Protein AF-A0A8B6EUF9-F1 (afdb_monomer)

Nearest PDB structures (foldseek):
  5vhs-assembly1_B  TM=6.580E-01  e=1.488E+00  Homo sapiens
  5vhp-assembly1_B  TM=5.170E-01  e=7.524E-01  Homo 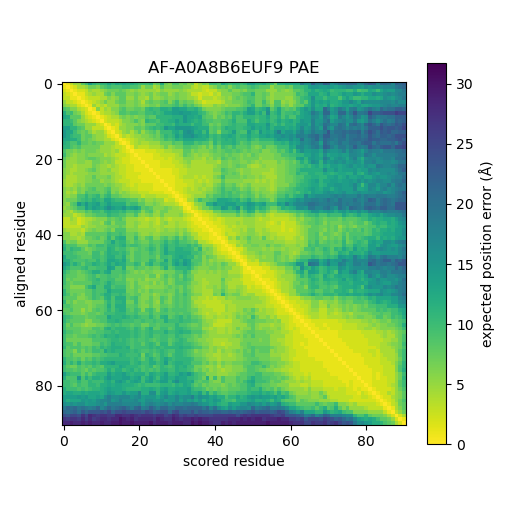sapiens
  5w0t-assembly1_A-2  TM=4.329E-01  e=8.623E-01  Saccharomyces cerevisiae S288C
  2p6r-assembly1_A  TM=5.536E-01  e=9.377E+00  Archaeoglobus fulgidus
  5vhj-assembly1_C  TM=5.083E-01  e=8.759E+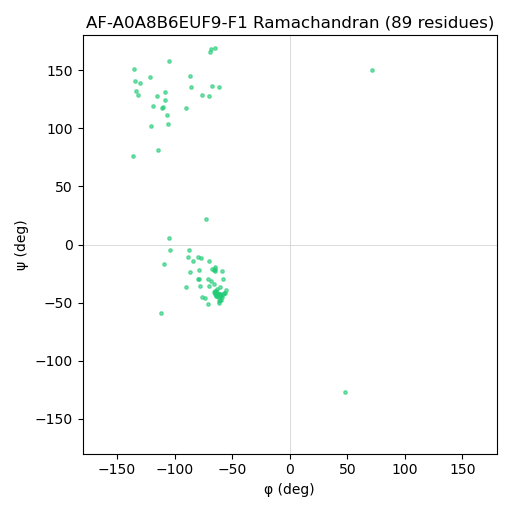00  Homo sapiens

Solvent-accessible surface area (backbone atoms only — not comparable to full-atom values): 5678 Å² total; per-residue (Å²): 104,50,74,50,78,47,43,41,81,72,36,60,84,39,56,81,52,30,60,56,51,50,51,53,52,52,57,52,40,75,69,47,91,58,49,65,48,79,46,79,47,60,97,58,69,82,76,54,51,72,75,55,55,75,70,54,90,79,87,85,85,82,74,84,75,50,73,69,54,47,53,51,50,50,51,52,50,42,42,64,68,46,50,47,49,65,70,64,68,77,125

Radius of gyration: 19.15 Å; Cα contacts (8 Å, |Δi|>4): 48; chains: 1; bounding box: 42×29×57 Å

InterPro domains:
  IPR003959 ATPase, AAA-type, core [PF00004] (14-63)
  IPR027417 P-loop containing nucleoside triphosphate hydrolase [G3DSA:3.40.50.300] (5-80)
  IPR027417 P-loop containing nucleoside triphosphate hydrolase [SSF52540] (15-84)

Mean predicted aligned error: 9.27 Å

Structure (mmCIF, N/CA/C/O backbone):
data_AF-A0A8B6EUF9-F1
#
_entry.id   AF-A0A8B6EUF9-F1
#
loop_
_atom_site.group_PDB
_atom_site.id
_atom_site.type_symbol
_atom_site.label_atom_id
_atom_site.label_alt_id
_atom_site.label_comp_id
_atom_site.label_asym_id
_atom_site.label_entity_id
_atom_site.label_seq_id
_atom_site.pdbx_PDB_ins_code
_atom_site.Cartn_x
_atom_site.Cartn_y
_atom_site.Cartn_z
_atom_site.occupancy
_atom_site.B_iso_or_equiv
_atom_site.auth_seq_id
_atom_site.auth_comp_id
_atom_site.auth_asym_id
_atom_site.auth_atom_id
_atom_site.pdbx_PDB_model_num
ATOM 1 N N . MET A 1 1 ? 16.269 -12.010 4.505 1.00 71.94 1 MET A N 1
ATOM 2 C CA . MET A 1 1 ? 15.423 -11.485 3.427 1.00 71.94 1 MET A CA 1
ATOM 3 C C . MET A 1 1 ? 15.387 -9.990 3.612 1.00 71.94 1 MET A C 1
ATOM 5 O O . MET A 1 1 ? 14.978 -9.532 4.675 1.00 71.94 1 MET A O 1
ATOM 9 N N . ASP A 1 2 ? 15.935 -9.273 2.645 1.00 77.25 2 ASP A N 1
ATOM 10 C CA . ASP A 1 2 ? 16.041 -7.817 2.689 1.00 77.25 2 ASP A CA 1
ATOM 11 C C . ASP A 1 2 ? 14.745 -7.216 2.129 1.00 77.25 2 ASP A C 1
ATOM 13 O O . ASP A 1 2 ? 14.142 -7.808 1.234 1.00 77.25 2 ASP A O 1
ATOM 17 N N . TYR A 1 3 ? 14.281 -6.078 2.652 1.00 78.12 3 TYR A N 1
ATOM 18 C CA . TYR A 1 3 ? 13.082 -5.418 2.130 1.00 78.12 3 TYR A CA 1
ATOM 19 C C . TYR A 1 3 ? 13.278 -3.914 1.980 1.00 78.12 3 TYR A C 1
ATOM 21 O O . TYR A 1 3 ? 14.045 -3.299 2.724 1.00 78.12 3 TYR A O 1
ATOM 29 N N . ALA A 1 4 ? 12.571 -3.323 1.022 1.00 76.00 4 ALA A N 1
ATOM 30 C CA . ALA A 1 4 ? 12.495 -1.881 0.846 1.00 76.00 4 ALA A CA 1
ATOM 31 C C . ALA A 1 4 ? 11.043 -1.460 0.607 1.00 76.00 4 ALA A C 1
ATOM 33 O O . ALA A 1 4 ? 10.294 -2.142 -0.092 1.00 76.00 4 ALA A O 1
ATOM 34 N N . ILE A 1 5 ? 10.661 -0.328 1.195 1.00 78.19 5 ILE A N 1
ATOM 35 C CA . ILE A 1 5 ? 9.362 0.313 0.987 1.00 78.19 5 ILE A CA 1
ATOM 36 C C . ILE A 1 5 ? 9.642 1.650 0.315 1.00 78.19 5 ILE A C 1
ATOM 38 O O . ILE A 1 5 ? 10.469 2.418 0.806 1.00 78.19 5 ILE A O 1
ATOM 42 N N . MET A 1 6 ? 8.971 1.917 -0.798 1.00 76.88 6 MET A N 1
ATOM 43 C CA . MET A 1 6 ? 9.104 3.175 -1.524 1.00 76.88 6 MET A CA 1
ATOM 44 C C . MET A 1 6 ? 7.724 3.701 -1.892 1.00 76.88 6 MET A C 1
ATOM 46 O O . MET A 1 6 ? 6.879 2.963 -2.401 1.00 76.88 6 MET A O 1
ATOM 50 N N . THR A 1 7 ? 7.489 4.983 -1.634 1.00 76.75 7 THR A N 1
ATOM 51 C CA . THR A 1 7 ? 6.215 5.626 -1.948 1.00 76.75 7 THR A CA 1
ATOM 52 C C . THR A 1 7 ? 6.348 6.524 -3.172 1.00 76.75 7 THR A C 1
ATOM 54 O O . THR A 1 7 ? 7.424 7.021 -3.494 1.00 76.75 7 THR A O 1
ATOM 57 N N . GLY A 1 8 ? 5.235 6.807 -3.843 1.00 66.69 8 GLY A N 1
ATOM 58 C CA . GLY A 1 8 ? 5.171 7.755 -4.947 1.00 66.69 8 GLY A CA 1
ATOM 59 C C . GLY A 1 8 ? 5.627 9.154 -4.530 1.00 66.69 8 GLY A C 1
ATOM 60 O O . GLY A 1 8 ? 6.094 9.901 -5.376 1.00 66.69 8 GLY A O 1
ATOM 61 N N . GLY A 1 9 ? 5.574 9.494 -3.235 1.00 64.75 9 GLY A N 1
ATOM 62 C CA . GLY A 1 9 ? 6.163 10.724 -2.698 1.00 64.75 9 GLY A CA 1
ATOM 63 C C . GLY A 1 9 ? 7.695 10.743 -2.742 1.00 64.75 9 GLY A C 1
ATOM 64 O O . GLY A 1 9 ? 8.275 11.805 -2.950 1.00 64.75 9 GLY A O 1
ATOM 65 N N . ASP A 1 10 ? 8.341 9.582 -2.619 1.00 63.56 10 ASP A N 1
ATOM 66 C CA . ASP A 1 10 ? 9.797 9.429 -2.733 1.00 63.56 10 ASP A CA 1
ATOM 67 C C . ASP A 1 10 ? 10.247 9.406 -4.205 1.00 63.56 10 ASP A C 1
ATOM 69 O O . ASP A 1 10 ? 11.341 9.858 -4.538 1.00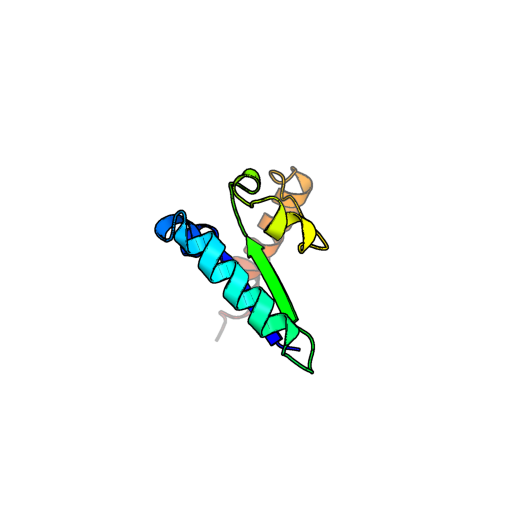 63.56 10 ASP A O 1
ATOM 73 N N . VAL A 1 11 ? 9.381 8.913 -5.100 1.00 63.34 11 VAL A N 1
ATOM 74 C CA . VAL A 1 11 ? 9.668 8.733 -6.536 1.00 63.34 11 VAL A CA 1
ATOM 75 C C . VAL A 1 11 ? 9.301 9.957 -7.379 1.00 63.34 11 VAL A C 1
ATOM 77 O O . VAL A 1 11 ? 10.024 10.291 -8.318 1.00 63.34 11 VAL A O 1
ATOM 80 N N . ALA A 1 12 ? 8.212 10.660 -7.056 1.00 64.25 12 ALA A N 1
ATOM 81 C CA . ALA A 1 12 ? 7.713 11.799 -7.833 1.00 64.25 12 ALA A CA 1
ATOM 82 C C . ALA A 1 12 ? 8.747 12.924 -8.057 1.00 64.25 12 ALA A C 1
ATOM 84 O O . ALA A 1 12 ? 8.812 13.437 -9.177 1.00 64.25 12 ALA A O 1
ATOM 85 N N . PRO A 1 13 ? 9.603 13.297 -7.080 1.00 64.50 13 PRO A N 1
ATOM 86 C CA . PRO A 1 13 ? 10.643 14.306 -7.291 1.00 64.50 13 PRO A CA 1
ATOM 87 C C . PRO A 1 13 ? 11.744 13.850 -8.257 1.00 64.50 13 PRO A C 1
ATOM 89 O O . PRO A 1 13 ? 12.459 14.685 -8.807 1.00 64.50 13 PRO A O 1
ATOM 92 N N . MET A 1 14 ? 11.899 12.538 -8.458 1.00 66.00 14 MET A N 1
ATOM 93 C CA . MET A 1 14 ? 12.977 11.964 -9.261 1.00 66.00 14 MET A CA 1
ATOM 94 C C . MET A 1 14 ? 12.658 11.944 -10.762 1.00 66.00 14 MET A C 1
ATOM 96 O O . MET A 1 14 ? 13.562 11.750 -11.573 1.00 66.00 14 MET A O 1
ATOM 100 N N . GLY A 1 15 ? 11.401 12.150 -11.173 1.00 67.06 15 GLY A N 1
ATOM 101 C CA . GLY A 1 15 ? 11.010 12.202 -12.587 1.00 67.06 15 GLY A CA 1
ATOM 102 C C . GLY A 1 15 ? 11.571 11.029 -13.407 1.00 67.06 15 GLY A C 1
ATOM 103 O O . GLY A 1 15 ? 11.441 9.868 -13.027 1.00 67.06 15 GLY A O 1
ATOM 104 N N . LYS A 1 16 ? 12.262 11.320 -14.518 1.00 66.88 16 LYS A N 1
ATOM 105 C CA . LYS A 1 16 ? 12.913 10.292 -15.361 1.00 66.88 16 LYS A CA 1
ATOM 106 C C . LYS A 1 16 ? 14.062 9.550 -14.657 1.00 66.88 16 LYS A C 1
ATOM 108 O O . LYS A 1 16 ? 14.404 8.435 -15.046 1.00 66.88 16 LYS A O 1
ATOM 113 N N . GLU A 1 17 ? 14.661 10.145 -13.628 1.00 68.75 17 GLU A N 1
ATOM 114 C CA . GLU A 1 17 ? 15.729 9.519 -12.843 1.00 68.75 17 GLU A CA 1
ATOM 115 C C . GLU A 1 17 ? 15.188 8.503 -11.833 1.00 68.75 17 GLU A C 1
ATOM 117 O O . GLU A 1 17 ? 15.914 7.583 -11.460 1.00 68.75 17 GLU A O 1
ATOM 122 N N . GLY A 1 18 ? 13.909 8.605 -11.449 1.00 70.81 18 GLY A N 1
ATOM 123 C CA . GLY A 1 18 ? 13.251 7.649 -10.553 1.00 70.81 18 GLY A CA 1
ATOM 124 C C . GLY A 1 18 ? 13.257 6.239 -11.134 1.00 70.81 18 GLY A C 1
ATOM 125 O O . GLY A 1 18 ? 13.671 5.294 -10.471 1.00 70.81 18 GLY A O 1
ATOM 126 N N . VAL A 1 19 ? 12.938 6.112 -12.423 1.00 69.31 19 VAL A N 1
ATOM 127 C CA . VAL A 1 19 ? 13.003 4.841 -13.167 1.00 69.31 19 VAL A CA 1
ATOM 128 C C . VAL A 1 19 ? 14.431 4.282 -13.188 1.00 69.31 19 VAL A C 1
ATOM 130 O O . VAL A 1 19 ? 14.662 3.104 -12.927 1.00 69.31 19 VAL A O 1
ATOM 133 N N . THR A 1 20 ? 15.426 5.144 -13.413 1.00 73.25 20 THR A N 1
ATOM 134 C CA . THR A 1 20 ? 16.842 4.736 -13.396 1.00 73.25 20 THR A CA 1
ATOM 135 C C . THR A 1 20 ? 17.283 4.256 -12.010 1.00 73.25 20 THR A C 1
ATOM 137 O O . THR A 1 20 ? 18.034 3.287 -11.891 1.00 73.25 20 THR A O 1
ATOM 140 N N . ALA A 1 21 ? 16.830 4.921 -10.946 1.00 75.12 21 ALA A N 1
ATOM 141 C CA . ALA A 1 21 ? 17.110 4.514 -9.575 1.00 75.12 21 ALA A CA 1
ATOM 142 C C . ALA A 1 21 ? 16.449 3.170 -9.241 1.00 75.12 21 ALA A C 1
ATOM 144 O O . ALA A 1 21 ? 17.095 2.304 -8.653 1.00 75.12 21 ALA A O 1
ATOM 145 N N . MET A 1 22 ? 15.215 2.961 -9.701 1.00 76.50 22 MET A N 1
ATOM 146 C CA . MET A 1 22 ? 14.498 1.695 -9.563 1.00 76.50 22 MET A CA 1
ATOM 147 C C . MET A 1 22 ? 15.250 0.5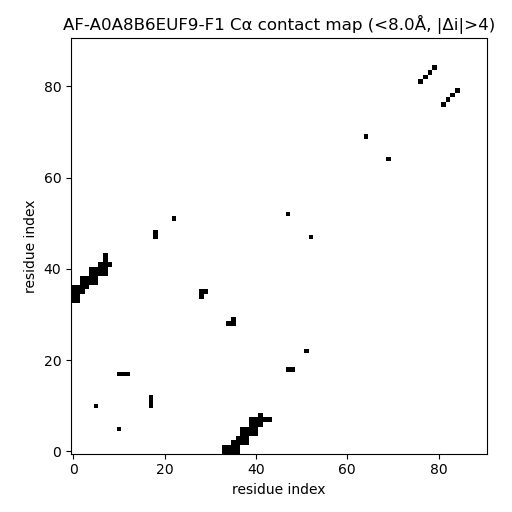41 -10.222 1.00 76.50 22 MET A C 1
ATOM 149 O O . MET A 1 22 ? 15.450 -0.496 -9.591 1.00 76.50 22 MET A O 1
ATOM 153 N N . HIS A 1 23 ? 15.768 0.733 -11.438 1.00 76.88 23 HIS A N 1
ATOM 154 C CA . HIS A 1 23 ? 16.607 -0.277 -12.084 1.00 76.88 23 HIS A CA 1
ATOM 155 C C . HIS A 1 23 ? 17.831 -0.657 -11.245 1.00 76.88 23 HIS A C 1
ATOM 157 O O . HIS A 1 23 ? 18.106 -1.842 -11.090 1.00 76.88 23 HIS A O 1
ATOM 163 N N . LYS A 1 24 ? 18.513 0.314 -10.621 1.00 78.75 24 LYS A N 1
ATOM 164 C CA . LYS A 1 24 ? 19.654 0.025 -9.734 1.00 78.75 24 LYS A CA 1
ATOM 165 C C . LYS A 1 24 ? 19.250 -0.788 -8.504 1.00 78.75 24 LYS A C 1
ATOM 167 O O . LYS A 1 24 ? 20.007 -1.662 -8.090 1.00 78.75 24 LYS A O 1
ATOM 172 N N . VAL A 1 25 ? 18.080 -0.509 -7.925 1.00 79.00 25 VAL A N 1
ATOM 173 C CA . VAL A 1 25 ? 17.547 -1.275 -6.787 1.00 79.00 25 VAL A CA 1
ATOM 174 C C . VAL A 1 25 ? 17.261 -2.716 -7.203 1.00 79.00 25 VAL A C 1
ATOM 176 O O . VAL A 1 25 ? 17.666 -3.634 -6.495 1.00 79.00 25 VAL A O 1
ATOM 179 N N . PHE A 1 26 ? 16.643 -2.930 -8.367 1.00 78.12 26 PHE A N 1
ATOM 180 C CA . PHE A 1 26 ? 16.391 -4.273 -8.896 1.00 78.12 26 PHE A CA 1
ATOM 181 C C . PHE A 1 26 ? 17.678 -5.032 -9.239 1.00 78.12 26 PHE A C 1
ATOM 183 O O . PHE A 1 26 ? 17.800 -6.216 -8.932 1.00 78.12 26 PHE A O 1
ATOM 190 N N . ASP A 1 27 ? 18.659 -4.364 -9.844 1.00 80.81 27 ASP A N 1
ATOM 191 C CA . ASP A 1 27 ? 19.943 -4.987 -10.167 1.00 80.81 27 ASP A CA 1
ATOM 192 C C . ASP A 1 27 ? 20.691 -5.392 -8.891 1.00 80.81 27 ASP A C 1
ATOM 194 O O . ASP A 1 27 ? 21.219 -6.500 -8.808 1.00 80.81 27 ASP A O 1
ATOM 198 N N . TRP A 1 28 ? 20.672 -4.545 -7.858 1.00 80.44 28 TRP A N 1
ATOM 199 C CA . TRP A 1 28 ? 21.205 -4.895 -6.543 1.00 80.44 28 TRP A CA 1
ATOM 200 C C . TRP A 1 28 ? 20.442 -6.062 -5.903 1.00 80.44 28 TRP A C 1
ATOM 202 O O . TRP A 1 28 ? 21.072 -7.004 -5.416 1.00 80.44 28 TRP A O 1
ATOM 212 N N . ALA A 1 29 ? 19.110 -6.048 -5.957 1.00 77.81 29 ALA A N 1
ATOM 213 C CA . ALA A 1 29 ? 18.264 -7.113 -5.425 1.00 77.81 29 ALA A CA 1
ATOM 214 C C . ALA A 1 29 ? 18.610 -8.484 -6.025 1.00 77.81 29 ALA A C 1
ATOM 216 O O . ALA A 1 29 ? 18.742 -9.459 -5.286 1.00 77.81 29 ALA A O 1
ATOM 217 N N . ASN A 1 30 ? 18.868 -8.537 -7.336 1.00 76.50 30 ASN A N 1
ATOM 218 C CA . ASN A 1 30 ? 19.295 -9.750 -8.042 1.00 76.50 30 ASN A CA 1
ATOM 219 C C . ASN A 1 30 ? 20.669 -10.277 -7.597 1.00 76.50 30 ASN A C 1
ATOM 221 O O . ASN A 1 30 ? 20.977 -11.451 -7.798 1.00 76.50 30 ASN A O 1
ATOM 225 N N . THR A 1 31 ? 21.509 -9.437 -6.985 1.00 81.38 31 THR A N 1
ATOM 226 C CA . THR A 1 31 ? 22.798 -9.867 -6.418 1.00 81.38 31 THR A CA 1
ATOM 227 C C . THR A 1 31 ? 22.699 -10.348 -4.965 1.00 81.38 31 THR A C 1
ATOM 229 O O . THR A 1 31 ? 23.661 -10.931 -4.451 1.00 81.38 31 THR A O 1
ATOM 232 N N . SER A 1 32 ? 21.560 -10.141 -4.289 1.00 79.38 32 SER A N 1
ATOM 233 C CA . SER A 1 32 ? 21.364 -10.584 -2.903 1.00 79.38 32 SER A CA 1
ATOM 234 C C . SER A 1 32 ? 21.114 -12.093 -2.829 1.00 79.38 32 SER A C 1
ATOM 236 O O . SER A 1 32 ? 20.229 -12.640 -3.478 1.00 79.38 32 SER A O 1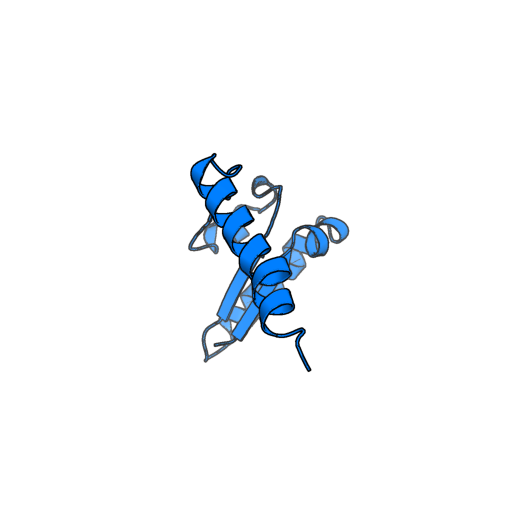
ATOM 238 N N . ARG A 1 33 ? 21.874 -12.789 -1.974 1.00 75.00 33 ARG A N 1
ATOM 239 C CA . ARG A 1 33 ? 21.742 -14.246 -1.756 1.00 75.00 33 ARG A CA 1
ATOM 240 C C . ARG A 1 33 ? 20.581 -14.623 -0.828 1.00 75.00 33 ARG A C 1
ATOM 242 O O . ARG A 1 33 ? 20.275 -15.803 -0.702 1.00 75.00 33 ARG A O 1
ATOM 249 N N . ASN A 1 34 ? 19.968 -13.642 -0.160 1.00 80.00 34 ASN A N 1
ATOM 250 C CA . ASN A 1 34 ? 18.988 -13.852 0.912 1.00 80.00 34 ASN A CA 1
ATOM 251 C C . ASN A 1 34 ? 17.535 -13.579 0.484 1.00 80.00 34 ASN A C 1
ATOM 253 O O . ASN A 1 34 ? 16.645 -13.587 1.343 1.00 80.00 34 ASN A O 1
ATOM 257 N N . GLY A 1 35 ? 17.313 -13.312 -0.808 1.00 73.56 35 GLY A N 1
ATOM 258 C CA . GLY A 1 35 ? 16.040 -12.838 -1.347 1.00 73.56 35 GLY A CA 1
ATOM 259 C C . GLY A 1 35 ? 15.742 -11.385 -0.962 1.00 73.56 35 GLY A C 1
ATOM 260 O O . GLY A 1 35 ? 16.149 -10.911 0.105 1.00 73.56 35 GLY A O 1
ATOM 261 N N . PHE A 1 36 ? 15.016 -10.689 -1.833 1.00 80.94 36 PHE A N 1
ATOM 262 C CA . PHE A 1 36 ? 14.631 -9.292 -1.658 1.00 80.94 36 PHE A CA 1
ATOM 263 C C . PHE A 1 36 ? 13.131 -9.110 -1.895 1.00 80.94 36 PHE A C 1
ATOM 265 O O . PHE A 1 36 ? 12.587 -9.694 -2.828 1.00 80.94 36 PHE A O 1
ATOM 272 N N . MET A 1 37 ? 12.480 -8.298 -1.061 1.00 81.69 37 MET A N 1
ATOM 273 C CA . MET A 1 37 ? 11.073 -7.922 -1.199 1.00 81.69 37 MET A CA 1
ATOM 274 C C . MET A 1 37 ? 10.951 -6.408 -1.372 1.00 81.69 37 MET A C 1
ATOM 276 O O . MET A 1 37 ? 11.340 -5.639 -0.492 1.00 81.69 37 MET A O 1
ATOM 280 N N . LEU A 1 38 ? 10.392 -5.976 -2.499 1.00 79.75 38 LEU A N 1
ATOM 281 C CA . LEU A 1 38 ? 10.157 -4.566 -2.787 1.00 79.75 38 LEU A CA 1
ATOM 282 C C . LEU A 1 38 ? 8.668 -4.261 -2.703 1.00 79.75 38 LEU A C 1
ATOM 284 O O . LEU A 1 38 ? 7.878 -4.870 -3.415 1.00 79.75 38 LEU A O 1
ATOM 288 N N . VAL A 1 39 ? 8.298 -3.295 -1.865 1.00 82.25 39 VAL A N 1
ATOM 289 C CA . VAL A 1 39 ? 6.923 -2.799 -1.775 1.00 82.25 39 VAL A CA 1
ATOM 290 C C . VAL A 1 39 ? 6.884 -1.381 -2.325 1.00 82.25 39 VAL A C 1
ATOM 292 O O . VAL A 1 39 ? 7.524 -0.476 -1.783 1.00 82.25 39 VAL A O 1
ATOM 295 N N . LEU A 1 40 ? 6.124 -1.193 -3.401 1.00 78.44 40 LEU A N 1
ATOM 296 C CA . LEU A 1 40 ? 5.917 0.102 -4.041 1.00 78.44 40 LEU A CA 1
ATOM 297 C C . LEU A 1 40 ? 4.495 0.584 -3.780 1.00 78.44 40 LEU A C 1
ATOM 299 O O . LEU A 1 40 ? 3.539 -0.154 -3.994 1.00 78.44 40 LEU A O 1
ATOM 303 N N . ALA A 1 41 ? 4.358 1.833 -3.349 1.00 81.31 41 ALA A N 1
ATOM 304 C CA . ALA A 1 41 ? 3.064 2.473 -3.149 1.00 81.31 41 ALA A CA 1
ATOM 305 C C . ALA A 1 41 ? 2.971 3.709 -4.043 1.00 81.31 41 ALA A C 1
ATOM 307 O O . ALA A 1 41 ? 3.552 4.737 -3.716 1.00 81.31 41 ALA A O 1
ATOM 308 N N . SER A 1 42 ? 2.260 3.633 -5.169 1.00 75.88 42 SER A N 1
ATOM 309 C CA . SER A 1 42 ? 2.065 4.766 -6.085 1.00 75.88 42 SER A CA 1
ATOM 310 C C . SER A 1 42 ? 0.583 5.070 -6.263 1.00 75.88 42 SER A C 1
ATOM 312 O O . SER A 1 42 ? -0.232 4.159 -6.329 1.00 75.88 42 SER A O 1
ATOM 314 N N . ASN A 1 43 ? 0.254 6.355 -6.402 1.00 75.81 43 ASN A N 1
ATOM 315 C CA . ASN A 1 43 ? -1.081 6.805 -6.809 1.00 75.81 43 ASN A CA 1
ATOM 316 C C . ASN A 1 43 ? -1.231 6.877 -8.343 1.00 75.81 43 ASN A C 1
ATOM 318 O O . ASN A 1 43 ? -2.294 7.244 -8.831 1.00 75.81 43 ASN A O 1
ATOM 322 N N . GLN A 1 44 ? -0.152 6.623 -9.093 1.00 72.31 44 GLN A N 1
ATOM 323 C CA . GLN A 1 44 ? -0.107 6.622 -10.560 1.00 72.31 44 GLN A CA 1
ATOM 324 C C . GLN A 1 44 ? 0.693 5.393 -11.024 1.00 72.31 44 GLN A C 1
ATOM 326 O O . GLN A 1 44 ? 1.886 5.515 -11.326 1.00 72.31 44 GLN A O 1
ATOM 331 N N . PRO A 1 45 ? 0.102 4.186 -10.987 1.00 69.25 45 PRO A N 1
ATOM 332 C CA . PRO A 1 45 ? 0.791 2.959 -11.388 1.00 69.25 45 PRO A CA 1
ATOM 333 C C . PRO A 1 45 ? 1.144 2.940 -12.886 1.00 69.25 45 PRO A C 1
ATOM 335 O O . PRO A 1 45 ? 2.095 2.280 -13.291 1.00 69.25 45 PRO A O 1
ATOM 338 N N . GLU A 1 46 ? 0.459 3.723 -13.720 1.00 69.56 46 GLU A N 1
ATOM 339 C CA . GLU A 1 46 ? 0.686 3.772 -15.171 1.00 69.56 46 GLU A CA 1
ATOM 340 C C . GLU A 1 46 ? 2.022 4.424 -15.554 1.00 69.56 46 GLU A C 1
ATOM 342 O O . GLU A 1 46 ? 2.458 4.329 -16.700 1.00 69.56 46 GLU A O 1
ATOM 347 N N . GLN A 1 47 ? 2.675 5.113 -14.614 1.00 66.19 47 GLN A N 1
ATOM 348 C CA . GLN A 1 47 ? 3.988 5.720 -14.837 1.00 66.19 47 GLN A CA 1
ATOM 349 C C . GLN A 1 47 ? 5.135 4.710 -14.801 1.00 66.19 47 GLN A C 1
ATOM 351 O O . GLN A 1 47 ? 6.258 5.059 -15.178 1.00 66.19 47 GLN A O 1
ATOM 356 N N . PHE A 1 48 ? 4.881 3.478 -14.358 1.00 68.44 48 PHE A N 1
ATOM 357 C CA . PHE A 1 48 ? 5.873 2.421 -14.451 1.00 68.44 48 PHE A CA 1
ATOM 358 C C . PHE A 1 48 ? 6.050 2.019 -15.913 1.00 68.44 48 PHE A C 1
ATOM 360 O O . PHE A 1 48 ? 5.086 1.742 -16.628 1.00 68.44 48 PHE A O 1
ATOM 367 N N . ASP A 1 49 ? 7.298 2.010 -16.377 1.00 72.44 49 ASP A N 1
ATO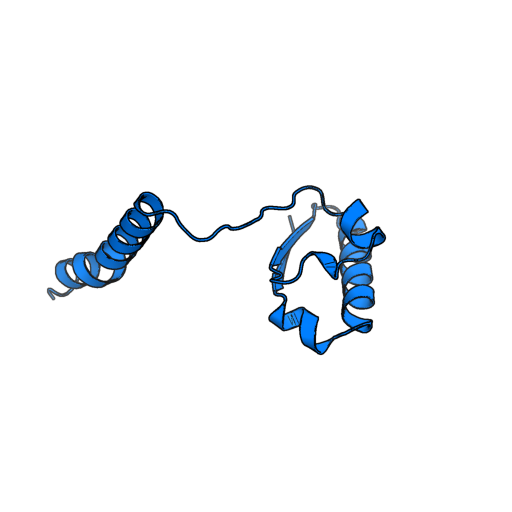M 368 C CA . ASP A 1 49 ? 7.590 1.541 -17.721 1.00 72.44 49 ASP A CA 1
ATOM 369 C C . ASP A 1 49 ? 7.347 0.026 -17.837 1.00 72.44 49 ASP A C 1
ATOM 371 O O . ASP A 1 49 ? 7.129 -0.698 -16.860 1.00 72.44 49 ASP A O 1
ATOM 375 N N . TRP A 1 50 ? 7.351 -0.470 -19.070 1.00 69.19 50 TRP A N 1
ATOM 376 C CA . TRP A 1 50 ? 7.153 -1.889 -19.354 1.00 69.19 50 TRP A CA 1
ATOM 377 C C . TRP A 1 50 ? 8.194 -2.783 -18.653 1.00 69.19 50 TRP A C 1
ATOM 379 O O . TRP A 1 50 ? 7.878 -3.915 -18.308 1.00 69.19 50 TRP A O 1
ATOM 389 N N . ALA A 1 51 ? 9.414 -2.283 -18.424 1.00 68.56 51 ALA A N 1
ATOM 390 C CA . ALA A 1 51 ? 10.518 -3.052 -17.859 1.00 68.56 51 ALA A CA 1
ATOM 391 C C . ALA A 1 51 ? 10.403 -3.209 -16.337 1.00 68.56 51 ALA A C 1
ATOM 393 O O . ALA A 1 51 ? 10.868 -4.206 -15.787 1.00 68.56 51 ALA A O 1
ATOM 394 N N . ILE A 1 52 ? 9.793 -2.237 -15.655 1.00 73.88 52 ILE A N 1
ATOM 395 C CA . ILE A 1 52 ? 9.412 -2.351 -14.248 1.00 73.88 52 ILE A CA 1
ATOM 396 C C . ILE A 1 52 ? 8.202 -3.277 -14.118 1.00 73.88 52 ILE A C 1
ATOM 398 O O . ILE A 1 52 ? 8.234 -4.175 -13.284 1.00 73.88 52 ILE A O 1
ATOM 402 N N . ASN A 1 53 ? 7.179 -3.112 -14.962 1.00 73.31 53 ASN A N 1
ATOM 403 C CA . ASN A 1 53 ? 5.980 -3.956 -14.916 1.00 73.31 53 ASN A CA 1
ATOM 404 C C . ASN A 1 53 ? 6.282 -5.444 -15.161 1.00 73.31 53 ASN A C 1
ATOM 406 O O . ASN A 1 53 ? 5.704 -6.288 -14.491 1.00 73.31 53 ASN A O 1
ATOM 410 N N . ASP A 1 54 ? 7.226 -5.774 -16.048 1.00 77.75 54 ASP A N 1
ATOM 411 C CA . ASP A 1 54 ? 7.667 -7.161 -16.294 1.00 77.75 54 ASP A CA 1
ATOM 412 C C . ASP A 1 54 ? 8.360 -7.809 -15.075 1.00 77.75 54 ASP A C 1
ATOM 414 O O . ASP A 1 54 ? 8.462 -9.029 -14.985 1.00 77.75 54 ASP A O 1
ATOM 418 N N . ARG A 1 55 ? 8.838 -6.997 -14.120 1.00 76.69 55 ARG A N 1
ATOM 419 C CA . ARG A 1 55 ? 9.537 -7.442 -12.900 1.00 76.69 55 ARG A CA 1
ATOM 420 C C . ARG A 1 55 ? 8.675 -7.370 -11.637 1.00 76.69 55 ARG A C 1
ATOM 422 O O . ARG A 1 55 ? 9.162 -7.729 -10.567 1.00 76.69 55 ARG A O 1
ATOM 429 N N . LEU A 1 56 ? 7.452 -6.849 -11.729 1.00 76.62 56 LEU A N 1
ATOM 430 C CA . LEU A 1 56 ? 6.509 -6.810 -10.616 1.00 76.62 56 LEU A CA 1
ATOM 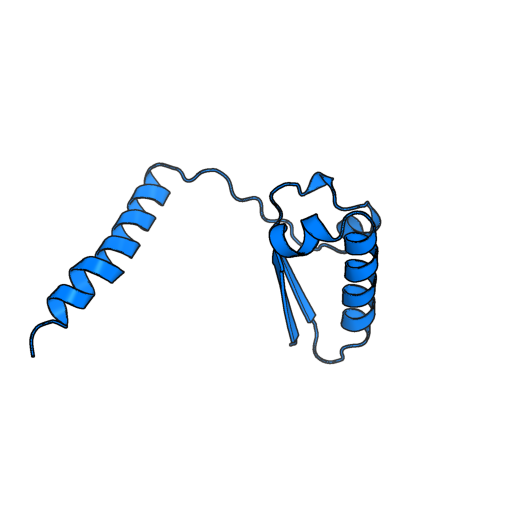431 C C . LEU A 1 56 ? 5.671 -8.090 -10.630 1.00 76.62 56 LEU A C 1
ATOM 433 O O . LEU A 1 56 ? 4.921 -8.327 -11.570 1.00 76.62 56 LEU A O 1
ATOM 437 N N . ASP A 1 57 ? 5.790 -8.895 -9.574 1.00 78.75 57 ASP A N 1
ATOM 438 C CA . ASP A 1 57 ? 5.060 -10.164 -9.470 1.00 78.75 57 ASP A CA 1
ATOM 439 C C . ASP A 1 57 ? 3.575 -9.959 -9.122 1.00 78.75 57 ASP A C 1
ATOM 441 O O . ASP A 1 57 ? 2.697 -10.570 -9.729 1.00 78.75 57 ASP A O 1
ATOM 445 N N . GLU A 1 58 ? 3.282 -9.088 -8.148 1.00 80.38 58 GLU A N 1
ATOM 446 C CA . GLU A 1 58 ? 1.921 -8.819 -7.675 1.00 80.38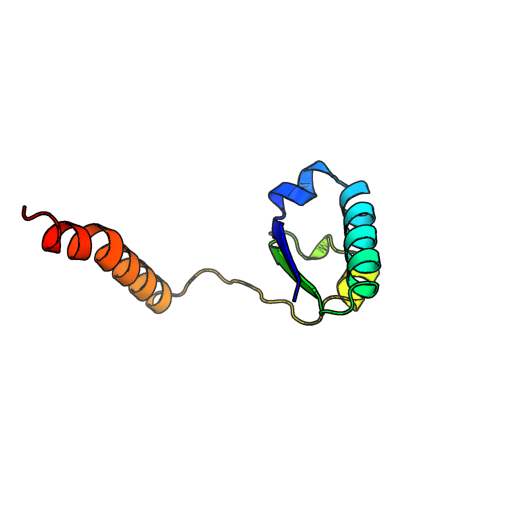 58 GLU A CA 1
ATOM 447 C C . GLU A 1 58 ? 1.651 -7.316 -7.580 1.00 80.38 58 GLU A C 1
ATOM 449 O O . GLU A 1 58 ? 2.392 -6.566 -6.940 1.00 80.38 58 GLU A O 1
ATOM 454 N N . MET A 1 59 ? 0.546 -6.883 -8.188 1.00 75.38 59 MET A N 1
ATOM 455 C CA . MET A 1 59 ? 0.026 -5.527 -8.054 1.00 75.38 59 MET A CA 1
ATOM 456 C C . MET A 1 59 ? -1.270 -5.575 -7.249 1.00 75.38 59 MET A C 1
ATOM 458 O O . MET A 1 59 ? -2.238 -6.218 -7.655 1.00 75.38 59 MET A O 1
ATOM 462 N N . VAL A 1 60 ? -1.278 -4.902 -6.098 1.00 83.12 60 VAL A N 1
ATOM 463 C CA . VAL A 1 60 ? -2.454 -4.797 -5.228 1.00 83.12 60 VAL A CA 1
ATOM 464 C C . VAL A 1 60 ? -3.011 -3.387 -5.345 1.00 83.12 60 VAL A C 1
ATOM 466 O O . VAL A 1 60 ? -2.379 -2.423 -4.915 1.00 83.12 60 VAL A O 1
ATOM 469 N N . GLU A 1 61 ? -4.194 -3.275 -5.938 1.00 80.69 61 GLU A N 1
ATOM 470 C CA . GLU A 1 61 ? -4.938 -2.023 -6.003 1.00 80.69 61 GLU A CA 1
ATOM 471 C C . GLU A 1 61 ? -5.784 -1.854 -4.736 1.00 80.69 61 GLU A C 1
ATOM 473 O O . GLU A 1 61 ? -6.424 -2.796 -4.264 1.00 80.69 61 GLU A O 1
ATOM 478 N N . PHE A 1 62 ? -5.761 -0.650 -4.167 1.00 85.88 62 PHE A N 1
ATOM 479 C CA . PHE A 1 62 ? -6.572 -0.298 -3.008 1.00 85.88 62 PHE A CA 1
ATOM 480 C C . PHE A 1 62 ? -7.719 0.602 -3.449 1.00 85.88 62 PHE A C 1
ATOM 482 O O . PHE A 1 62 ? -7.533 1.800 -3.668 1.00 85.88 62 PHE A O 1
ATOM 489 N N . ASP A 1 63 ? -8.911 0.023 -3.525 1.00 87.12 63 ASP A N 1
ATOM 490 C CA . ASP A 1 63 ? -10.136 0.782 -3.730 1.00 87.12 63 ASP A CA 1
ATOM 491 C C . ASP A 1 63 ? -10.499 1.630 -2.505 1.00 87.12 63 ASP A C 1
ATOM 493 O O . ASP A 1 63 ? -10.012 1.447 -1.382 1.00 87.12 63 ASP A O 1
ATOM 497 N N . VAL A 1 64 ? -11.425 2.566 -2.713 1.00 91.25 64 VAL A N 1
ATOM 498 C CA . VAL A 1 64 ? -12.052 3.277 -1.598 1.00 91.25 64 VAL A CA 1
ATOM 499 C C . VAL A 1 64 ? -12.806 2.291 -0.695 1.00 91.25 64 VAL A C 1
ATOM 501 O O . VAL A 1 64 ? -13.564 1.457 -1.194 1.00 91.25 64 VAL A O 1
ATOM 504 N N . PRO A 1 65 ? -12.669 2.400 0.640 1.00 94.00 65 PRO A N 1
ATOM 505 C CA . PRO A 1 65 ? -13.227 1.409 1.546 1.00 94.00 65 PRO A CA 1
ATOM 506 C C . PRO A 1 65 ? -14.758 1.428 1.529 1.00 94.00 65 PRO A C 1
ATOM 508 O O . PRO A 1 65 ? -15.409 2.485 1.604 1.00 94.00 65 PRO A O 1
ATOM 511 N N . THR A 1 66 ? -15.328 0.229 1.507 1.00 95.62 66 THR A N 1
ATOM 512 C CA . THR A 1 66 ? -16.760 -0.042 1.645 1.00 95.62 66 THR A CA 1
ATOM 513 C C . THR A 1 66 ? -17.277 0.349 3.034 1.00 95.62 66 THR A C 1
ATOM 515 O O . THR A 1 66 ? -16.513 0.655 3.951 1.00 95.62 66 THR A O 1
ATOM 518 N N . LEU A 1 67 ? -18.603 0.361 3.225 1.00 96.38 67 LEU A N 1
ATOM 519 C CA . LEU A 1 67 ? -19.190 0.691 4.530 1.00 96.38 67 LEU A CA 1
ATOM 520 C C . LEU A 1 67 ? -18.697 -0.250 5.641 1.00 96.38 67 LEU A C 1
ATOM 522 O O . LEU A 1 67 ? -18.340 0.227 6.714 1.00 96.38 67 LEU A O 1
ATOM 526 N N . GLU A 1 68 ? -18.623 -1.550 5.365 1.00 96.50 68 GLU A N 1
ATOM 527 C CA . GLU A 1 68 ? -18.166 -2.554 6.329 1.00 96.50 68 GLU A CA 1
ATOM 528 C C . GLU A 1 68 ? -16.691 -2.353 6.709 1.00 96.50 68 GLU A C 1
ATOM 530 O O . GLU A 1 68 ? -16.330 -2.382 7.887 1.00 96.50 68 GLU A O 1
ATOM 535 N N . GLU A 1 69 ? -15.828 -2.069 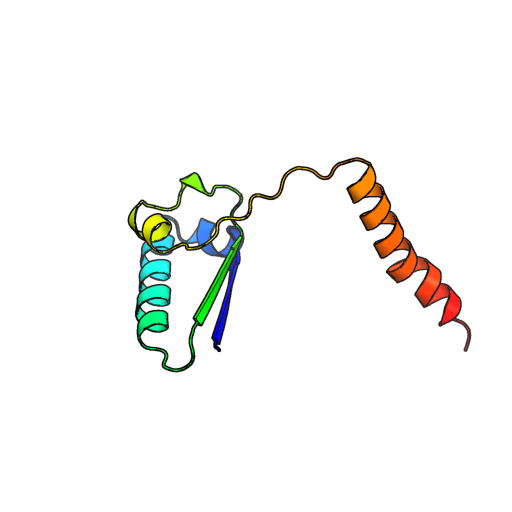5.731 1.00 94.88 69 GLU A N 1
ATOM 536 C CA . GLU A 1 69 ? -14.415 -1.771 5.985 1.00 94.88 69 GLU A CA 1
ATOM 537 C C . GLU A 1 69 ? -14.248 -0.482 6.785 1.00 94.88 69 GLU A C 1
ATOM 539 O O . GLU A 1 69 ? -13.458 -0.442 7.729 1.00 94.88 69 GLU A O 1
ATOM 544 N N . ARG A 1 70 ? -15.042 0.554 6.484 1.00 96.38 70 ARG A N 1
ATOM 545 C CA . ARG A 1 70 ? -15.063 1.790 7.277 1.00 96.38 70 ARG A CA 1
ATOM 546 C C . ARG A 1 70 ? -15.474 1.528 8.721 1.00 96.38 70 ARG A C 1
ATOM 548 O O . ARG A 1 70 ? -14.833 2.051 9.629 1.00 96.38 70 ARG A O 1
ATOM 555 N N . GLU A 1 71 ? -16.496 0.707 8.956 1.00 96.50 71 GLU A N 1
ATOM 556 C CA . GLU A 1 71 ? -16.896 0.331 10.315 1.00 96.50 71 GLU A CA 1
ATOM 557 C C . GLU A 1 71 ? -15.778 -0.412 11.053 1.00 96.50 71 GLU A C 1
ATOM 559 O O . GLU A 1 71 ? -15.507 -0.115 12.220 1.00 96.50 71 GLU A O 1
ATOM 564 N N . ARG A 1 72 ? -15.088 -1.341 10.380 1.00 96.44 72 ARG A N 1
ATOM 565 C CA . ARG A 1 72 ? -13.939 -2.061 10.951 1.00 96.44 72 ARG A CA 1
ATOM 566 C C . ARG A 1 72 ? -12.794 -1.112 11.303 1.00 96.44 72 ARG A C 1
ATOM 568 O O . ARG A 1 72 ? -12.271 -1.201 12.413 1.00 96.44 72 ARG A O 1
ATOM 575 N N . LEU A 1 73 ? -12.456 -0.178 10.413 1.00 94.50 73 LEU A N 1
ATOM 576 C CA . LEU A 1 73 ? -11.428 0.839 10.650 1.00 94.50 73 LEU A CA 1
ATOM 577 C C . LEU A 1 73 ? -11.785 1.728 11.845 1.00 94.50 73 LEU A C 1
ATOM 579 O O . LEU A 1 73 ? -10.968 1.919 12.744 1.00 94.50 73 LEU A O 1
ATOM 583 N N . VAL A 1 74 ? -13.022 2.230 11.904 1.00 95.62 74 VAL A N 1
ATOM 584 C CA . VAL A 1 74 ? -13.483 3.066 13.022 1.00 95.62 74 VAL A CA 1
ATOM 585 C C . VAL A 1 74 ? -13.415 2.297 14.336 1.00 95.62 74 VAL A C 1
ATOM 587 O O . VAL A 1 74 ? -12.910 2.829 15.321 1.00 95.62 74 VAL A O 1
ATOM 590 N N . ARG A 1 75 ? -13.862 1.036 14.366 1.00 94.88 75 ARG A N 1
ATOM 591 C CA . ARG A 1 75 ? -13.770 0.191 15.566 1.00 94.88 75 ARG A CA 1
ATOM 592 C C . ARG A 1 75 ? -12.323 -0.032 15.997 1.00 94.88 75 ARG A C 1
ATOM 594 O O . ARG A 1 75 ? -12.042 0.070 17.187 1.00 94.88 75 ARG A O 1
ATOM 601 N N . GLN A 1 76 ? -11.415 -0.287 15.054 1.00 94.12 76 GLN A N 1
ATOM 602 C CA . GLN A 1 76 ? -9.988 -0.449 15.339 1.00 94.12 76 GLN A CA 1
ATOM 603 C C . GLN A 1 76 ? -9.399 0.811 15.985 1.00 94.12 76 GLN A C 1
ATOM 605 O O . GLN A 1 76 ? -8.721 0.722 17.008 1.00 94.12 76 GLN A O 1
ATOM 610 N N . TYR A 1 77 ? -9.672 1.988 15.418 1.00 92.81 77 TYR A N 1
ATOM 611 C CA . TYR A 1 77 ? -9.166 3.248 15.960 1.00 92.81 77 TYR A CA 1
ATOM 612 C C . TYR A 1 77 ? -9.826 3.636 17.281 1.00 92.81 77 TYR A C 1
ATOM 614 O O . TYR A 1 77 ? -9.158 4.159 18.170 1.00 92.81 77 TYR A O 1
ATOM 622 N N . PHE A 1 78 ? -11.112 3.338 17.445 1.00 94.25 78 PHE A N 1
ATOM 623 C CA . PHE A 1 78 ? -11.818 3.541 18.702 1.00 94.25 78 PHE A CA 1
ATOM 624 C C . PHE A 1 78 ? -11.237 2.664 19.816 1.00 94.25 78 PHE A C 1
ATOM 626 O O . PHE A 1 78 ? -10.998 3.144 20.921 1.00 94.25 78 PHE A O 1
ATOM 633 N N . ASP A 1 79 ? -10.939 1.397 19.525 1.00 93.19 79 ASP A N 1
ATOM 634 C CA . ASP A 1 79 ? -10.263 0.518 20.478 1.00 93.19 79 ASP A CA 1
ATOM 635 C C . ASP A 1 79 ? -8.874 1.059 20.851 1.00 93.19 79 ASP A C 1
ATOM 637 O O . ASP A 1 79 ? -8.545 1.202 22.029 1.00 93.19 79 ASP A O 1
ATOM 641 N N . MET A 1 80 ? -8.086 1.438 19.843 1.00 91.19 80 MET A N 1
ATOM 642 C CA . MET A 1 80 ? -6.716 1.913 20.028 1.00 91.19 80 MET A CA 1
ATOM 643 C C . MET A 1 80 ? -6.621 3.232 20.802 1.00 91.19 80 MET A C 1
ATOM 645 O O . MET A 1 80 ? -5.723 3.375 21.627 1.00 91.19 80 MET A O 1
ATOM 649 N N . PHE A 1 81 ? -7.511 4.190 20.538 1.00 91.06 81 PHE A N 1
ATOM 650 C CA . PHE A 1 81 ? -7.386 5.555 21.060 1.00 91.06 81 PHE A CA 1
ATOM 651 C C . PHE A 1 81 ? -8.397 5.919 22.144 1.00 91.06 81 PHE A C 1
ATOM 653 O O . PHE A 1 81 ? -8.179 6.890 22.865 1.00 91.06 81 PHE A O 1
ATOM 660 N N . VAL A 1 82 ? -9.486 5.163 22.287 1.00 90.88 82 VAL A N 1
ATOM 661 C CA . VAL A 1 82 ? -10.505 5.423 23.312 1.00 90.88 82 VAL A CA 1
ATOM 662 C C . VAL A 1 82 ? -10.494 4.323 24.358 1.00 90.88 82 VAL A C 1
ATOM 664 O O . VAL A 1 82 ? -10.261 4.611 25.527 1.00 90.88 82 VAL A O 1
ATOM 667 N N . LEU A 1 83 ? -10.708 3.065 23.963 1.00 88.75 83 LEU A N 1
ATOM 668 C CA . LEU A 1 83 ? -10.897 1.978 24.929 1.00 88.75 83 LEU A CA 1
ATOM 669 C C . LEU A 1 83 ? -9.610 1.614 25.668 1.00 88.75 83 LEU A C 1
ATOM 671 O O . LEU A 1 83 ? -9.622 1.590 26.898 1.00 88.75 83 LEU A O 1
ATOM 675 N N . LYS A 1 84 ? -8.502 1.374 24.952 1.00 87.88 84 LYS A N 1
ATOM 676 C CA . LYS A 1 84 ? -7.217 1.031 25.584 1.00 87.88 84 LYS A CA 1
ATOM 677 C C . LYS A 1 84 ? -6.705 2.153 26.491 1.00 87.88 84 LYS A C 1
ATOM 679 O O . LYS A 1 84 ? -6.478 1.874 27.666 1.00 87.88 84 LYS A O 1
ATOM 684 N N . PRO A 1 85 ? -6.640 3.426 26.054 1.00 87.25 85 PRO A N 1
ATOM 685 C CA . PRO A 1 85 ? -6.197 4.504 26.933 1.00 87.25 85 PRO A CA 1
ATOM 686 C C . PRO A 1 85 ? -7.150 4.758 28.107 1.00 87.25 85 PRO A C 1
ATOM 688 O O . PRO A 1 85 ? -6.689 5.082 29.195 1.00 87.25 85 PRO A O 1
ATOM 691 N N . ALA A 1 86 ? -8.467 4.582 27.942 1.00 82.88 86 ALA A N 1
ATOM 692 C CA . ALA A 1 86 ? -9.416 4.716 29.052 1.00 82.88 86 ALA A CA 1
ATOM 693 C C . ALA A 1 86 ? -9.321 3.562 30.066 1.00 82.88 86 ALA A C 1
ATOM 695 O O . ALA A 1 86 ? -9.593 3.764 31.251 1.00 82.88 86 ALA A O 1
ATOM 696 N N . ALA A 1 87 ? -8.939 2.363 29.618 1.00 80.62 87 ALA A N 1
ATOM 697 C CA . ALA A 1 87 ? -8.705 1.207 30.478 1.00 80.62 87 ALA A CA 1
ATOM 698 C C . ALA A 1 87 ? -7.346 1.278 31.199 1.00 80.62 87 ALA A C 1
ATOM 700 O O . ALA A 1 87 ? -7.247 0.876 32.358 1.00 80.62 87 ALA A O 1
ATOM 701 N N . GLU A 1 88 ? -6.319 1.815 30.538 1.00 79.44 88 GLU A N 1
ATOM 702 C CA . GLU A 1 88 ? -4.951 1.946 31.061 1.00 79.44 88 GLU A CA 1
ATOM 703 C C . GLU A 1 88 ? -4.741 3.239 31.873 1.00 79.44 88 GLU A C 1
ATOM 705 O O . GLU A 1 88 ? -3.902 3.280 32.770 1.00 79.44 88 GLU A O 1
ATOM 710 N N . GLY A 1 89 ? -5.549 4.278 31.634 1.00 63.91 89 GLY A N 1
ATOM 711 C CA . GLY A 1 89 ? -5.480 5.603 32.267 1.00 63.91 89 GLY A CA 1
ATOM 712 C C . GLY A 1 89 ? -5.945 5.687 33.727 1.00 63.91 89 GLY A C 1
ATOM 713 O O . GLY A 1 89 ? -6.299 6.768 34.196 1.00 63.91 89 GLY A O 1
ATOM 714 N N . LYS A 1 90 ? -5.952 4.574 34.469 1.00 56.03 90 LYS A N 1
ATOM 715 C CA . LYS A 1 90 ? -6.103 4.567 35.932 1.00 56.03 90 LYS A CA 1
ATOM 716 C C . LYS A 1 90 ? -4.831 4.048 36.595 1.00 56.03 90 LYS A C 1
ATOM 718 O O . LYS A 1 90 ? -4.777 2.894 37.021 1.00 56.03 90 LYS A O 1
ATOM 723 N N . ARG A 1 91 ? -3.849 4.934 36.741 1.00 46.53 91 ARG A N 1
ATOM 724 C CA . ARG A 1 91 ? -2.897 4.945 37.857 1.00 46.53 91 ARG A CA 1
ATOM 725 C C . ARG A 1 91 ? -2.404 6.357 38.116 1.00 46.53 91 ARG A C 1
ATOM 727 O O . ARG A 1 91 ? -2.074 7.040 37.127 1.00 46.53 91 ARG A O 1
#

Foldseek 3Di:
DAEDEEECVNQVVCVVNSLVVVVVVVVVQVVDPVHYYYHYHYPCPVPHDPVVVVVDPDDDDDDDDDPVVVVVVVVVVCCVPPVVCVVVVDD

pLDDT: mean 78.89, std 10.36, range [46.53, 96.5]

Sequence (91 aa):
MDYAIMTGGDVAPMGKEGVTAMHKVFDWANTSRNGFMLVLASNQPEQFDWAINDRLDEMVEFDVPTLEERERLVRQYFDMFVLKPAAEGKR

Organism: Mytilus galloprovincialis (NCBI:txid29158)

Secondary structure (DSSP, 8-state):
-EEEEEEHHHHGGGHHHHHHHHHHHHHHHHH-TT-EEEEEE-S-GGGS-HHHHTT-S-----PPPPHHHHHHHHHHHHIIIIIHHHHH---